Protein AF-A0AAW4ZJT6-F1 (afdb_monomer)

Secondary structure (DSSP, 8-state):
---HHHHHHHHHHHHHHHHHHHHHHHHHHHHHHHS--SSSHHHHHHHT--EEEEEETTEEEEEE---HHHHHHHHHTTS--SHHHHHHHHH--SSIIIIIHHIIIIIHHHHHH---HHHHHHHHHHHHHHHHHHHHH--

Organism: Bacteroides thetaiotaomicron (NCBI:txid818)

pLDDT: mean 88.39, std 6.35, range [51.75, 96.19]

Radius of gyration: 19.49 Å; Cα contacts (8 Å, |Δi|>4): 110; chains: 1; bounding box: 57×29×49 Å

Sequence (139 aa):
MISEDLVKQRFVHDTISQGINLIYETQERVVRTYLNTRSGNLLSYIQRRPFTSQVMEGKQVYYMRILSYLRYLDIHYRKGEDRISRHIRSNLALYNRTVWGVLYRETFPEIRYGYNEEIRASIRKELEQALIYEQSQNW

Structure (mmCIF, N/CA/C/O backbone):
data_AF-A0AAW4ZJT6-F1
#
_entry.id   AF-A0AAW4ZJT6-F1
#
loop_
_atom_site.group_PDB
_atom_site.id
_atom_site.type_symbol
_atom_site.label_atom_id
_atom_site.label_alt_id
_atom_site.label_comp_id
_atom_site.label_asym_id
_atom_site.label_entity_id
_atom_site.label_seq_id
_atom_site.pdbx_PDB_ins_code
_atom_site.Cartn_x
_atom_site.Cartn_y
_atom_site.Cartn_z
_atom_site.occupancy
_atom_site.B_iso_or_equiv
_atom_site.auth_seq_id
_atom_site.auth_comp_id
_atom_site.auth_asym_id
_atom_site.auth_atom_id
_atom_site.pdbx_PDB_model_num
ATOM 1 N N . MET A 1 1 ? -21.944 0.932 22.739 1.00 74.31 1 MET A N 1
ATOM 2 C CA . MET A 1 1 ? -20.557 0.802 23.239 1.00 74.31 1 MET A CA 1
ATOM 3 C C . MET A 1 1 ? -19.717 0.191 22.132 1.00 74.31 1 MET A C 1
ATOM 5 O O . MET A 1 1 ? -20.171 -0.772 21.529 1.00 74.31 1 MET A O 1
ATOM 9 N N . ILE A 1 2 ? -18.552 0.760 21.825 1.00 83.25 2 ILE A N 1
ATOM 10 C CA . ILE A 1 2 ? -17.661 0.225 20.785 1.00 83.25 2 ILE A CA 1
ATOM 11 C C . ILE A 1 2 ? -16.975 -1.038 21.300 1.00 83.25 2 ILE A C 1
ATOM 13 O O . ILE A 1 2 ? -16.452 -1.047 22.416 1.00 83.25 2 ILE A O 1
ATOM 17 N N . SER A 1 3 ? -17.009 -2.097 20.489 1.00 89.19 3 SER A N 1
ATOM 18 C CA . SER A 1 3 ? -16.341 -3.365 20.787 1.00 89.19 3 SER A CA 1
ATOM 19 C C . SER A 1 3 ? -14.842 -3.278 20.499 1.00 89.19 3 SER A C 1
ATOM 21 O O . SER A 1 3 ? -14.430 -2.676 19.508 1.00 89.19 3 SER A O 1
ATOM 23 N N . GLU A 1 4 ? -14.032 -3.949 21.318 1.00 87.62 4 GLU A N 1
ATOM 24 C CA . GLU A 1 4 ? -12.594 -4.130 21.074 1.00 87.62 4 GLU A CA 1
ATOM 25 C C . GLU A 1 4 ? -12.311 -4.818 19.734 1.00 87.62 4 GLU A C 1
ATOM 27 O O . GLU A 1 4 ? -11.326 -4.507 19.064 1.00 87.62 4 GLU A O 1
ATOM 32 N N . ASP A 1 5 ? -13.198 -5.712 19.297 1.00 88.12 5 ASP A N 1
ATOM 33 C CA . ASP A 1 5 ? -13.052 -6.380 18.004 1.00 88.12 5 ASP A CA 1
ATOM 34 C C . ASP A 1 5 ? -13.216 -5.400 16.841 1.00 88.12 5 ASP A C 1
ATOM 36 O O . ASP A 1 5 ? -12.498 -5.500 15.847 1.00 88.12 5 ASP A O 1
ATOM 40 N N . LEU A 1 6 ? -14.096 -4.403 16.985 1.00 89.38 6 LEU A N 1
ATOM 41 C CA . LEU A 1 6 ? -14.289 -3.365 15.973 1.00 89.38 6 LEU A CA 1
ATOM 42 C C . LEU A 1 6 ? -13.050 -2.466 15.861 1.00 89.38 6 LEU A C 1
ATOM 44 O O . LEU A 1 6 ? -12.632 -2.131 14.755 1.00 89.38 6 LEU A O 1
ATOM 48 N N . VAL A 1 7 ? -12.425 -2.128 16.993 1.00 91.44 7 VAL A N 1
ATOM 49 C CA . VAL A 1 7 ? -11.179 -1.344 17.026 1.00 91.44 7 VAL A CA 1
ATOM 50 C C . VAL A 1 7 ? -10.041 -2.100 16.335 1.00 91.44 7 VAL A C 1
ATOM 52 O O . VAL A 1 7 ? -9.349 -1.536 15.488 1.00 91.44 7 VAL A O 1
ATOM 55 N N . LYS A 1 8 ? -9.887 -3.399 16.620 1.00 90.94 8 LYS A N 1
ATOM 56 C CA . LYS A 1 8 ? -8.887 -4.252 15.953 1.00 90.94 8 LYS A CA 1
ATOM 57 C C . LYS A 1 8 ? -9.137 -4.381 14.455 1.00 90.94 8 LYS A C 1
ATOM 59 O O . LYS A 1 8 ? -8.197 -4.286 13.670 1.00 90.94 8 LYS A O 1
ATOM 64 N N . GLN A 1 9 ? -10.387 -4.598 14.048 1.00 90.56 9 GLN A N 1
ATOM 65 C CA . GLN A 1 9 ? -10.752 -4.673 12.632 1.00 90.56 9 GLN A CA 1
ATOM 66 C C . GLN A 1 9 ? -10.440 -3.363 11.912 1.00 90.56 9 GLN A C 1
ATOM 68 O O . GLN A 1 9 ? -9.905 -3.390 10.805 1.00 90.56 9 GLN A O 1
ATOM 73 N N . ARG A 1 10 ? -10.720 -2.224 12.553 1.00 91.81 10 ARG A N 1
ATOM 74 C CA . ARG A 1 10 ? -10.399 -0.911 12.000 1.00 91.81 10 ARG A CA 1
ATOM 75 C C . ARG A 1 10 ? -8.892 -0.707 11.860 1.00 91.81 10 ARG A C 1
ATOM 77 O O . ARG A 1 10 ? -8.450 -0.332 10.782 1.00 91.81 10 ARG A O 1
ATOM 84 N N . PHE A 1 11 ? -8.107 -1.059 12.877 1.00 94.31 11 PHE A N 1
ATOM 85 C CA . PHE A 1 11 ? -6.645 -1.020 12.797 1.00 94.31 11 PHE A CA 1
ATOM 86 C C . PHE A 1 11 ? -6.110 -1.847 11.621 1.00 94.31 11 PHE A C 1
ATOM 88 O O . PHE A 1 11 ? -5.379 -1.335 10.777 1.00 94.31 11 PHE A O 1
ATOM 95 N N . VAL A 1 12 ? -6.512 -3.120 11.522 1.00 93.00 12 VAL A N 1
ATOM 96 C CA . VAL A 1 12 ? -6.090 -3.998 10.418 1.00 93.00 12 VAL A CA 1
ATOM 97 C C . VAL A 1 12 ? -6.509 -3.410 9.071 1.00 93.00 12 VAL A C 1
ATOM 99 O O . VAL A 1 12 ? -5.745 -3.475 8.105 1.00 93.00 12 VAL A O 1
ATOM 102 N N . HIS A 1 13 ? -7.700 -2.813 9.006 1.00 92.81 13 HIS A N 1
ATOM 103 C CA . HIS A 1 13 ? -8.194 -2.179 7.798 1.00 92.81 13 HIS A CA 1
ATOM 104 C C . HIS A 1 13 ? -7.366 -0.992 7.344 1.00 92.81 13 HIS A C 1
ATOM 106 O O . HIS A 1 13 ? -6.979 -0.933 6.172 1.00 92.81 13 HIS A O 1
ATOM 112 N N . ASP A 1 14 ? -7.067 -0.088 8.263 1.00 93.88 14 ASP A N 1
ATOM 113 C CA . ASP A 1 14 ? -6.317 1.121 7.968 1.00 93.88 14 ASP A CA 1
ATOM 114 C C . ASP A 1 14 ? -4.884 0.758 7.566 1.00 93.88 14 ASP A C 1
ATOM 116 O O . ASP A 1 14 ? -4.415 1.193 6.513 1.00 93.88 14 ASP A O 1
ATOM 120 N N . THR A 1 15 ? -4.235 -0.150 8.299 1.00 95.38 15 THR A N 1
ATOM 121 C CA . THR A 1 15 ? -2.867 -0.600 8.007 1.00 95.38 15 THR A CA 1
ATOM 122 C C . THR A 1 15 ? -2.754 -1.290 6.645 1.00 95.38 15 THR A C 1
ATOM 124 O O . THR A 1 15 ? -1.857 -0.974 5.857 1.00 95.38 15 THR A O 1
ATOM 127 N N . ILE A 1 16 ? -3.670 -2.208 6.306 1.00 94.81 16 ILE A N 1
ATOM 128 C CA . ILE A 1 16 ? -3.648 -2.874 4.992 1.00 94.81 16 ILE A CA 1
ATOM 129 C C . ILE A 1 16 ? -3.947 -1.876 3.872 1.00 94.81 16 ILE A C 1
ATOM 131 O O . ILE A 1 16 ? -3.265 -1.886 2.845 1.00 94.81 16 ILE A O 1
ATOM 135 N N . SER A 1 17 ? -4.934 -1.000 4.060 1.00 94.50 17 SER A N 1
ATOM 136 C CA . SER A 1 17 ? -5.3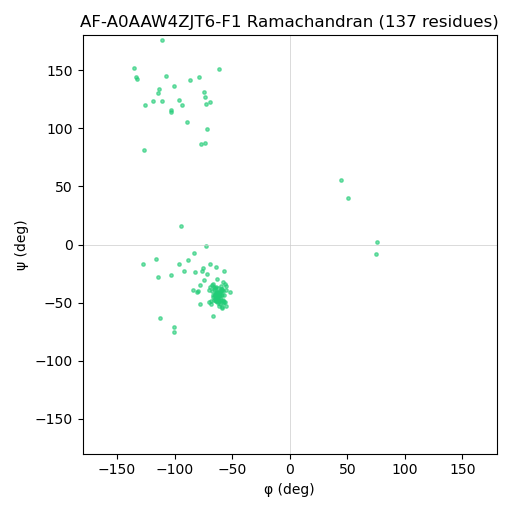09 -0.003 3.055 1.00 94.50 17 SER A CA 1
ATOM 137 C C . SER A 1 17 ? -4.173 0.988 2.798 1.00 94.50 17 SER A C 1
ATOM 139 O O . SER A 1 17 ? -3.889 1.312 1.643 1.00 94.50 17 SER A O 1
ATOM 141 N N . GLN A 1 18 ? -3.466 1.426 3.841 1.00 95.31 18 GLN A N 1
ATOM 142 C CA . GLN A 1 18 ? -2.256 2.243 3.719 1.00 95.31 18 GLN A CA 1
ATOM 143 C C . GLN A 1 18 ? -1.148 1.496 2.967 1.00 95.31 18 GLN A C 1
ATOM 145 O O . GLN A 1 18 ? -0.571 2.045 2.028 1.00 95.31 18 GLN A O 1
ATOM 150 N N . GLY A 1 19 ? -0.906 0.224 3.297 1.00 95.81 19 GLY A N 1
ATOM 151 C CA . GLY A 1 19 ? 0.059 -0.620 2.590 1.00 95.81 19 GLY A CA 1
ATOM 152 C C . GLY A 1 19 ? -0.242 -0.758 1.094 1.00 95.81 19 GLY A C 1
ATOM 153 O O . GLY A 1 19 ? 0.630 -0.540 0.254 1.00 95.81 19 GLY A O 1
ATOM 154 N N . ILE A 1 20 ? -1.494 -1.054 0.732 1.00 94.81 20 ILE A N 1
ATOM 155 C CA . ILE A 1 20 ? -1.928 -1.145 -0.671 1.00 94.81 20 ILE A CA 1
ATOM 156 C C . ILE A 1 20 ? -1.764 0.203 -1.387 1.00 94.81 20 ILE A C 1
ATOM 158 O O . ILE A 1 20 ? -1.293 0.252 -2.526 1.00 94.81 20 ILE A O 1
ATOM 162 N N . ASN A 1 21 ? -2.103 1.308 -0.725 1.00 94.69 21 ASN A N 1
ATOM 163 C CA . ASN A 1 21 ? -1.904 2.645 -1.277 1.00 94.69 21 ASN A CA 1
ATOM 164 C C . ASN A 1 21 ? -0.425 2.951 -1.541 1.00 94.69 21 ASN A C 1
ATOM 166 O O . ASN A 1 21 ? -0.098 3.452 -2.617 1.00 94.69 21 ASN A O 1
ATOM 170 N N . LEU A 1 22 ? 0.463 2.588 -0.614 1.00 95.31 22 LEU A N 1
ATOM 171 C CA . LEU A 1 22 ? 1.908 2.755 -0.765 1.00 95.31 22 LEU A CA 1
ATOM 172 C C . LEU A 1 22 ? 2.470 1.914 -1.923 1.00 95.31 22 LEU A C 1
ATOM 174 O O . LEU A 1 22 ? 3.358 2.374 -2.649 1.00 95.31 22 LEU A O 1
ATOM 178 N N . ILE A 1 23 ? 1.935 0.707 -2.145 1.00 94.88 23 ILE A N 1
ATOM 179 C CA . ILE A 1 23 ? 2.259 -0.116 -3.321 1.00 94.88 23 ILE A CA 1
ATOM 180 C C . ILE A 1 23 ? 1.919 0.651 -4.599 1.00 94.88 23 ILE A C 1
ATOM 182 O O . ILE A 1 23 ? 2.788 0.810 -5.459 1.00 94.88 23 ILE A O 1
ATOM 186 N N . TYR A 1 24 ? 0.683 1.142 -4.727 1.00 94.44 24 TYR A N 1
ATOM 187 C CA . TYR A 1 24 ? 0.254 1.864 -5.926 1.00 94.44 24 TYR A CA 1
ATOM 188 C C . TYR A 1 24 ? 1.037 3.162 -6.139 1.00 94.44 24 TYR A C 1
ATOM 190 O O . TYR A 1 24 ? 1.444 3.449 -7.262 1.00 94.44 24 TYR A O 1
ATOM 198 N N . GLU A 1 25 ? 1.312 3.918 -5.079 1.00 93.94 25 GLU A N 1
ATOM 199 C CA . GLU A 1 25 ? 2.116 5.139 -5.148 1.00 93.94 25 GLU A CA 1
ATOM 200 C C . GLU A 1 25 ? 3.551 4.856 -5.609 1.00 93.94 25 GLU A C 1
ATOM 202 O O . GLU A 1 25 ? 4.089 5.522 -6.498 1.00 93.94 25 GLU A O 1
ATOM 207 N N . THR A 1 26 ? 4.163 3.807 -5.060 1.00 93.81 26 THR A N 1
ATOM 208 C CA . THR A 1 26 ? 5.505 3.382 -5.458 1.00 93.81 26 THR A CA 1
ATOM 209 C C . THR A 1 26 ? 5.523 2.919 -6.913 1.00 93.81 26 THR A C 1
ATOM 211 O O . THR A 1 26 ? 6.434 3.284 -7.660 1.00 93.81 26 THR A O 1
ATOM 214 N N . GLN A 1 27 ? 4.511 2.161 -7.346 1.00 92.38 27 GLN A N 1
ATOM 215 C CA . GLN A 1 27 ? 4.360 1.757 -8.744 1.00 92.38 27 GLN A CA 1
ATOM 216 C C . GLN A 1 27 ? 4.209 2.969 -9.662 1.00 92.38 27 GLN A C 1
ATOM 218 O O . GLN A 1 27 ? 4.894 3.038 -10.681 1.00 92.38 27 GLN A O 1
ATOM 223 N N . GLU A 1 28 ? 3.368 3.937 -9.297 1.00 92.75 28 GLU A N 1
ATOM 224 C CA . GLU A 1 28 ? 3.168 5.163 -10.070 1.00 92.75 28 GLU A CA 1
ATOM 225 C C . GLU A 1 28 ? 4.490 5.905 -10.255 1.00 92.75 28 GLU A C 1
ATOM 227 O O . GLU A 1 28 ? 4.865 6.231 -11.384 1.00 92.75 28 GLU A O 1
ATOM 232 N N . ARG A 1 29 ? 5.230 6.112 -9.162 1.00 92.56 29 ARG A N 1
ATOM 233 C CA . ARG A 1 29 ? 6.533 6.777 -9.191 1.00 92.56 29 ARG A CA 1
ATOM 234 C C . ARG A 1 29 ? 7.510 6.055 -10.117 1.00 92.56 29 ARG A C 1
ATOM 236 O O . ARG A 1 29 ? 8.109 6.689 -10.979 1.00 92.56 29 ARG A O 1
ATOM 243 N N . VAL A 1 30 ? 7.642 4.734 -9.991 1.00 90.88 30 VAL A N 1
ATOM 244 C CA . VAL A 1 30 ? 8.553 3.937 -10.832 1.00 90.88 30 VAL A CA 1
ATOM 245 C C . VAL A 1 30 ? 8.164 4.018 -12.311 1.00 90.88 30 VAL A C 1
ATOM 247 O O . VAL A 1 30 ? 9.040 4.205 -13.157 1.00 90.88 30 VAL A O 1
ATOM 250 N N . VAL A 1 31 ? 6.870 3.922 -12.636 1.00 90.56 31 VAL A N 1
ATOM 251 C CA . VAL A 1 31 ? 6.382 4.055 -14.018 1.00 90.56 31 VAL A CA 1
ATOM 252 C C . VAL A 1 31 ? 6.716 5.436 -14.577 1.00 90.56 31 VAL A C 1
ATOM 254 O O . VAL A 1 31 ? 7.275 5.516 -15.666 1.00 90.56 31 VAL A O 1
ATOM 257 N N . ARG A 1 32 ? 6.431 6.512 -13.833 1.00 91.25 32 ARG A N 1
ATOM 258 C CA . ARG A 1 32 ? 6.709 7.891 -14.267 1.00 91.25 32 ARG A CA 1
ATOM 259 C C . ARG A 1 32 ? 8.194 8.163 -14.482 1.00 91.25 32 ARG A C 1
ATOM 261 O O . ARG A 1 32 ? 8.542 8.906 -15.391 1.00 91.25 32 ARG A O 1
ATOM 268 N N . THR A 1 33 ? 9.058 7.595 -13.643 1.00 90.75 33 THR A N 1
ATOM 269 C CA . THR A 1 33 ? 10.502 7.847 -13.706 1.00 90.75 33 THR A CA 1
ATOM 270 C C . THR A 1 33 ? 11.194 7.044 -14.805 1.00 90.75 33 THR A C 1
ATOM 272 O O . THR A 1 33 ? 12.100 7.565 -15.449 1.00 90.75 33 THR A O 1
ATOM 275 N N . TYR A 1 34 ? 10.810 5.780 -15.013 1.00 87.88 34 TYR A N 1
ATOM 276 C CA . TYR A 1 34 ? 11.612 4.847 -15.816 1.00 87.88 34 TYR A CA 1
ATOM 277 C C . TYR A 1 34 ? 10.942 4.351 -17.097 1.00 87.88 34 TYR A C 1
ATOM 279 O O . TYR A 1 34 ? 11.625 3.753 -17.929 1.00 87.88 34 TYR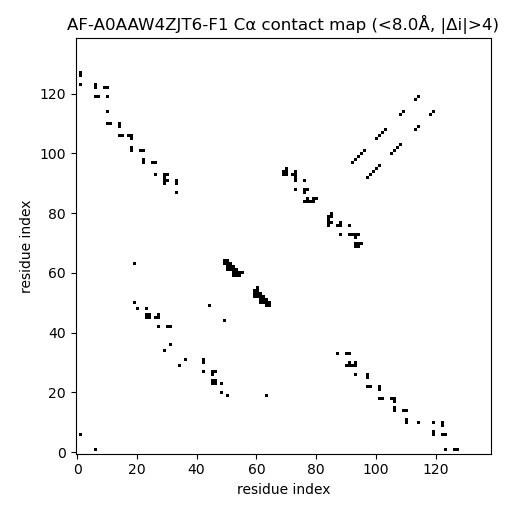 A O 1
ATOM 287 N N . LEU A 1 35 ? 9.635 4.565 -17.280 1.00 86.31 35 LEU A N 1
ATOM 288 C CA . LEU A 1 35 ? 8.921 4.121 -18.475 1.00 86.31 35 LEU A CA 1
ATOM 289 C C . LEU A 1 35 ? 8.433 5.306 -19.305 1.00 86.31 35 LEU A C 1
ATOM 291 O O . LEU A 1 35 ? 7.792 6.230 -18.809 1.00 86.31 35 LEU A O 1
ATOM 295 N N . ASN A 1 36 ? 8.655 5.223 -20.615 1.00 84.25 36 ASN A N 1
ATOM 296 C CA . ASN A 1 36 ? 8.082 6.179 -21.552 1.00 84.25 36 ASN A CA 1
ATOM 297 C C . ASN A 1 36 ? 6.583 5.914 -21.713 1.00 84.25 36 ASN A C 1
ATOM 299 O O . ASN A 1 36 ? 6.159 4.799 -22.036 1.00 84.25 36 ASN A O 1
ATOM 303 N N . THR A 1 37 ? 5.772 6.951 -21.520 1.00 84.38 37 THR A N 1
ATOM 304 C CA . THR A 1 37 ? 4.320 6.850 -21.677 1.00 84.38 37 THR A CA 1
ATOM 305 C C . THR A 1 37 ? 3.969 6.743 -23.160 1.00 84.38 37 THR A C 1
ATOM 307 O O . THR A 1 37 ? 4.295 7.633 -23.937 1.00 84.38 37 THR A O 1
ATOM 310 N N . ARG A 1 38 ? 3.305 5.647 -23.555 1.00 82.88 38 ARG A N 1
ATOM 311 C CA . ARG A 1 38 ? 2.746 5.475 -24.910 1.00 82.88 38 ARG A CA 1
ATOM 312 C C . ARG A 1 38 ? 1.243 5.740 -24.941 1.00 82.88 38 ARG A C 1
ATOM 314 O O . ARG A 1 38 ? 0.816 6.755 -25.464 1.00 82.88 38 ARG A O 1
ATOM 321 N N . SER A 1 39 ? 0.447 4.845 -24.352 1.00 87.06 39 SER A N 1
ATOM 322 C CA . SER A 1 39 ? -1.019 4.975 -24.291 1.00 87.06 39 SER A CA 1
ATOM 323 C C . SER A 1 39 ? -1.537 5.587 -22.989 1.00 87.06 39 SER A C 1
ATOM 325 O O . SER A 1 39 ? -2.698 5.959 -22.913 1.00 87.06 39 SER A O 1
ATOM 327 N N . GLY A 1 40 ? -0.721 5.627 -21.931 1.00 87.56 40 GLY A N 1
ATOM 328 C CA . GLY A 1 40 ? -1.150 6.078 -20.601 1.00 87.56 40 GLY A CA 1
ATOM 329 C C . GLY A 1 40 ? -2.020 5.081 -19.824 1.00 87.56 40 GLY A C 1
ATOM 330 O O . GLY A 1 40 ? -2.218 5.271 -18.627 1.00 87.56 40 GLY A O 1
ATOM 331 N N . ASN A 1 41 ? -2.465 3.977 -20.437 1.00 89.38 41 ASN A N 1
ATOM 332 C CA . ASN A 1 41 ? -3.375 3.015 -19.801 1.00 89.38 41 ASN A CA 1
ATOM 333 C C . ASN A 1 41 ? -2.816 2.439 -18.491 1.00 89.38 41 ASN A C 1
ATOM 335 O O . ASN A 1 41 ? -3.533 2.378 -17.496 1.00 89.38 41 ASN A O 1
ATOM 339 N N . LEU A 1 42 ? -1.527 2.071 -18.470 1.00 88.88 42 LEU A N 1
ATOM 340 C CA . LEU A 1 42 ? -0.845 1.579 -17.266 1.00 88.88 42 LEU A CA 1
ATOM 341 C C . LEU A 1 42 ? -0.910 2.600 -16.126 1.00 88.88 42 LEU A C 1
ATOM 343 O O . LEU A 1 42 ? -1.298 2.263 -15.011 1.00 88.88 42 LEU A O 1
ATOM 347 N N . LEU A 1 43 ? -0.541 3.845 -16.426 1.00 90.31 43 LEU A N 1
ATOM 348 C CA . LEU A 1 43 ? -0.505 4.915 -15.441 1.00 90.31 43 LEU A CA 1
ATOM 349 C C . LEU A 1 43 ? -1.917 5.219 -14.933 1.00 90.31 43 LEU A C 1
ATOM 351 O O . LEU A 1 43 ? -2.136 5.219 -13.729 1.00 90.31 43 LEU A O 1
ATOM 355 N N . SER A 1 44 ? -2.892 5.348 -15.838 1.00 90.88 44 SER A N 1
ATOM 356 C CA . SER A 1 44 ? -4.293 5.584 -15.472 1.00 90.88 44 SER A CA 1
ATOM 357 C C . SER A 1 44 ? -4.871 4.472 -14.590 1.00 90.88 44 SER A C 1
ATOM 359 O O . SER A 1 44 ? -5.659 4.739 -13.688 1.00 90.88 44 SER A O 1
ATOM 361 N N . TYR A 1 45 ? -4.462 3.220 -14.818 1.00 90.56 45 TYR A N 1
ATOM 362 C CA . TYR A 1 45 ? -4.872 2.086 -14.001 1.00 90.56 45 TYR A CA 1
ATOM 363 C C . TYR A 1 45 ? -4.274 2.158 -12.593 1.00 90.56 45 TYR A C 1
ATOM 365 O O . TYR A 1 45 ? -5.007 2.006 -11.619 1.00 90.56 45 TYR A O 1
ATOM 373 N N . ILE A 1 46 ? -2.965 2.409 -12.481 1.00 90.50 46 ILE A N 1
ATOM 374 C CA . ILE A 1 46 ? -2.283 2.521 -11.182 1.00 90.50 46 ILE A CA 1
ATOM 375 C C . ILE A 1 46 ? -2.868 3.682 -10.373 1.00 90.50 46 ILE A C 1
ATOM 377 O O . ILE A 1 46 ? -3.154 3.522 -9.191 1.00 90.50 46 ILE A O 1
ATOM 381 N N . GLN A 1 47 ? -3.110 4.825 -11.016 1.00 90.94 47 GLN A N 1
ATOM 382 C CA . GLN A 1 47 ? -3.648 6.021 -10.366 1.00 90.94 47 GLN A CA 1
ATOM 383 C C . GLN A 1 47 ? -5.049 5.830 -9.786 1.00 90.94 47 GLN A C 1
ATOM 385 O O . GLN A 1 47 ? -5.387 6.458 -8.789 1.00 90.94 47 GLN A O 1
ATOM 390 N N . ARG A 1 48 ? -5.863 4.947 -10.377 1.00 90.19 48 ARG A N 1
ATOM 391 C CA . ARG A 1 48 ? -7.187 4.595 -9.836 1.00 90.19 48 ARG A CA 1
ATOM 392 C C . ARG A 1 48 ? -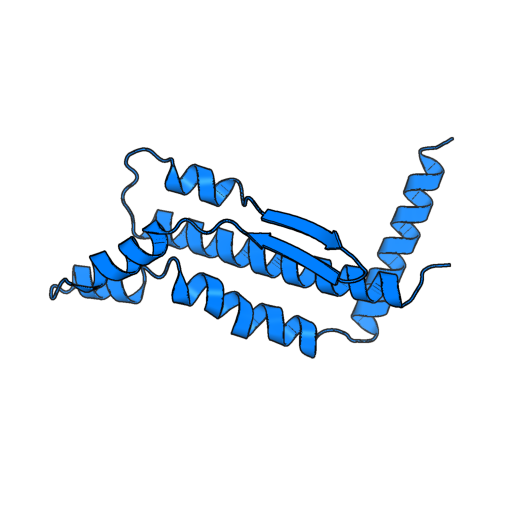7.109 3.790 -8.541 1.00 90.19 48 ARG A C 1
ATOM 394 O O . ARG A 1 48 ? -8.128 3.667 -7.874 1.00 90.19 48 ARG A O 1
ATOM 401 N N . ARG A 1 49 ? -5.943 3.212 -8.223 1.00 90.69 49 ARG A N 1
ATOM 402 C CA . ARG A 1 49 ? -5.696 2.361 -7.048 1.00 90.69 49 ARG A CA 1
ATOM 403 C C . ARG A 1 49 ? -6.817 1.335 -6.815 1.00 90.69 49 ARG A C 1
ATOM 405 O O . ARG A 1 49 ? -7.418 1.318 -5.745 1.00 90.69 49 ARG A O 1
ATOM 412 N N . PRO A 1 50 ? -7.150 0.487 -7.809 1.00 87.56 50 PRO A N 1
ATOM 413 C CA . PRO A 1 50 ? -8.303 -0.397 -7.710 1.00 87.56 50 PRO A CA 1
ATOM 414 C C . PRO A 1 50 ? -8.031 -1.530 -6.713 1.00 87.56 50 PRO A C 1
ATOM 416 O O . PRO A 1 50 ? -7.379 -2.530 -7.033 1.00 87.56 50 PRO A O 1
ATOM 419 N N . PHE A 1 51 ? -8.539 -1.383 -5.497 1.00 92.75 51 PHE A N 1
ATOM 420 C CA . PHE A 1 51 ? -8.636 -2.463 -4.527 1.00 92.75 51 PHE A CA 1
ATOM 421 C C . PHE A 1 51 ? -10.011 -2.444 -3.870 1.00 92.75 51 PHE A C 1
ATOM 423 O O . PHE A 1 51 ? -10.660 -1.405 -3.778 1.00 92.75 51 PHE A O 1
ATOM 430 N N . THR A 1 52 ? -10.462 -3.612 -3.435 1.00 91.25 52 THR A N 1
ATOM 431 C CA . THR A 1 52 ? -11.728 -3.763 -2.716 1.00 91.25 52 THR A CA 1
ATOM 432 C C . THR A 1 52 ? -11.501 -4.617 -1.485 1.00 91.25 52 THR A C 1
ATOM 434 O O . THR A 1 52 ? -10.752 -5.594 -1.543 1.00 91.25 52 THR A O 1
ATOM 437 N N . SER A 1 53 ? -12.171 -4.286 -0.389 1.00 91.00 53 SER A N 1
ATOM 438 C CA . SER A 1 53 ? -12.220 -5.112 0.813 1.00 91.00 53 SER A CA 1
ATOM 439 C C . SER A 1 53 ? -13.597 -5.762 0.944 1.00 91.00 53 SER A C 1
ATOM 441 O O . SER A 1 53 ? -14.616 -5.183 0.572 1.00 91.00 53 SER A O 1
ATOM 443 N N . GLN A 1 54 ? -13.627 -6.989 1.451 1.00 88.56 54 GLN A N 1
ATOM 444 C CA . GLN A 1 54 ? -14.850 -7.707 1.794 1.00 88.56 54 GLN A CA 1
ATOM 445 C C . GLN A 1 54 ? -14.696 -8.325 3.179 1.00 88.56 54 GLN A C 1
ATOM 447 O O . GLN A 1 54 ? -13.615 -8.786 3.548 1.00 88.56 54 GLN A O 1
ATOM 452 N N . VAL A 1 55 ? -15.785 -8.348 3.940 1.00 83.50 55 VAL A N 1
ATOM 453 C CA . VAL A 1 55 ? -15.864 -9.074 5.209 1.00 83.50 55 VAL A CA 1
ATOM 454 C C . VAL A 1 55 ? -16.655 -10.351 4.945 1.00 83.50 55 VAL A C 1
ATOM 456 O O . VAL A 1 55 ? -17.830 -10.287 4.598 1.00 83.50 55 VAL A O 1
ATOM 459 N N . MET A 1 56 ? -16.005 -11.508 5.061 1.00 76.75 56 MET A N 1
ATOM 460 C CA . MET A 1 56 ? -16.611 -12.825 4.851 1.00 76.75 56 MET A CA 1
ATOM 461 C C . MET A 1 56 ? -16.361 -13.695 6.079 1.00 76.75 56 MET A C 1
ATOM 463 O O . MET A 1 56 ? -15.209 -13.936 6.423 1.00 76.75 56 MET A O 1
ATOM 467 N N . GLU A 1 57 ? -17.423 -14.169 6.736 1.00 77.44 57 GLU A N 1
ATOM 468 C CA . GLU A 1 57 ? -17.331 -15.122 7.862 1.00 77.44 57 GLU A CA 1
ATOM 469 C C . GLU A 1 57 ? -16.342 -14.688 8.968 1.00 77.44 57 GLU A C 1
ATOM 471 O O . GLU A 1 57 ? -15.552 -15.480 9.479 1.00 77.44 57 GLU A O 1
ATOM 476 N N . GLY A 1 58 ? -16.322 -13.393 9.303 1.00 73.25 58 GLY A N 1
ATOM 477 C CA . GLY A 1 58 ? -15.394 -12.834 10.298 1.00 73.25 58 GLY A CA 1
ATOM 478 C C . GLY A 1 58 ? -13.948 -12.657 9.812 1.00 73.25 58 GLY A C 1
ATOM 479 O O . GLY A 1 58 ? -13.101 -12.194 10.573 1.00 73.25 58 GLY A O 1
ATOM 480 N N . LYS A 1 59 ? -13.649 -12.974 8.548 1.00 80.38 59 LYS A N 1
ATOM 481 C CA . LYS A 1 59 ? -12.364 -12.709 7.892 1.00 80.38 59 LYS A CA 1
ATOM 482 C C . LYS A 1 59 ? -12.471 -11.470 7.016 1.00 80.38 59 LYS A C 1
ATOM 484 O O . LYS A 1 59 ? -13.422 -11.312 6.253 1.00 80.38 59 LYS A O 1
ATOM 489 N N . GLN A 1 60 ? -11.462 -10.610 7.086 1.00 85.69 60 GLN A N 1
ATOM 490 C CA . GLN A 1 60 ? -11.337 -9.481 6.174 1.00 85.69 60 GLN A CA 1
ATOM 491 C C . GLN A 1 60 ? -10.449 -9.875 4.995 1.00 85.69 60 GLN A C 1
ATOM 493 O O . GLN A 1 60 ? -9.294 -10.261 5.175 1.00 85.69 60 GLN A O 1
ATOM 498 N N . VAL A 1 61 ? -11.000 -9.806 3.786 1.00 90.06 61 VAL A N 1
ATOM 499 C CA . VAL A 1 61 ? -10.330 -10.201 2.546 1.00 90.06 61 VAL A CA 1
ATOM 500 C C . VAL A 1 61 ? -10.120 -8.969 1.680 1.00 90.06 61 VAL A C 1
ATOM 502 O O . VAL A 1 61 ? -11.052 -8.204 1.436 1.00 90.06 61 VAL A O 1
ATOM 505 N N . TYR A 1 62 ? -8.892 -8.790 1.199 1.00 91.12 62 TYR A N 1
ATOM 506 C CA . TYR A 1 62 ? -8.515 -7.691 0.316 1.00 91.12 62 TYR A CA 1
ATOM 507 C C . TYR A 1 62 ? -8.214 -8.225 -1.073 1.00 91.12 62 TYR A C 1
ATOM 509 O O . TYR A 1 62 ? -7.337 -9.070 -1.254 1.00 91.12 62 TYR A O 1
ATOM 517 N N . TYR A 1 63 ? -8.919 -7.691 -2.062 1.00 91.38 63 TYR A N 1
ATOM 518 C CA . TYR A 1 63 ? -8.696 -7.994 -3.463 1.00 91.38 63 TYR A CA 1
ATOM 519 C C . TYR A 1 63 ? -7.940 -6.839 -4.100 1.00 91.38 63 TYR A C 1
ATOM 521 O O . TYR A 1 63 ? -8.442 -5.720 -4.204 1.00 91.38 63 TYR A O 1
ATOM 529 N N . MET A 1 64 ? -6.724 -7.130 -4.548 1.00 89.25 64 MET A N 1
ATOM 530 C CA . MET A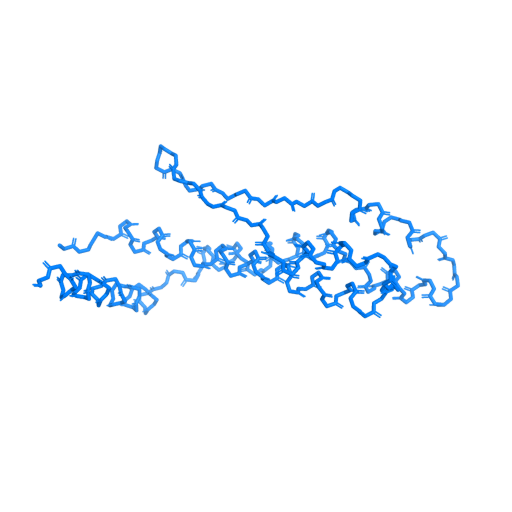 1 64 ? -5.897 -6.205 -5.306 1.00 89.25 64 MET A CA 1
ATOM 531 C C . MET A 1 64 ? -5.626 -6.812 -6.675 1.00 89.25 64 MET A C 1
ATOM 533 O O . MET A 1 64 ? -5.084 -7.915 -6.789 1.00 89.25 64 MET A O 1
ATOM 537 N N . ARG A 1 65 ? -5.976 -6.084 -7.734 1.00 86.75 65 ARG A N 1
ATOM 538 C CA . ARG A 1 65 ? -5.685 -6.530 -9.093 1.00 86.75 65 ARG A CA 1
ATOM 539 C C . ARG A 1 65 ? -4.312 -6.016 -9.509 1.00 86.75 65 ARG A C 1
ATOM 541 O O . ARG A 1 65 ? -4.138 -4.849 -9.852 1.00 86.75 65 ARG A O 1
ATOM 548 N N . ILE A 1 66 ? -3.342 -6.923 -9.538 1.00 81.88 66 ILE A N 1
ATOM 549 C CA . ILE A 1 66 ? -2.011 -6.644 -10.071 1.00 81.88 66 ILE A CA 1
ATOM 550 C C . ILE A 1 66 ? -1.949 -7.123 -11.522 1.00 81.88 66 ILE A C 1
ATOM 552 O O . ILE A 1 66 ? -2.224 -8.284 -11.819 1.00 81.88 66 ILE A O 1
ATOM 556 N N . LEU A 1 67 ? -1.590 -6.227 -12.442 1.00 82.75 67 LEU A N 1
ATOM 557 C CA . LEU A 1 67 ? -1.495 -6.558 -13.863 1.00 82.75 67 LEU A CA 1
ATOM 558 C C . LEU A 1 67 ? -0.315 -7.509 -14.100 1.00 82.75 67 LEU A C 1
ATOM 560 O O . LEU A 1 67 ? 0.831 -7.169 -13.808 1.00 82.75 67 LEU A O 1
ATOM 564 N N . SER A 1 68 ? -0.583 -8.686 -14.672 1.00 80.00 68 SER A N 1
ATOM 565 C CA . SER A 1 68 ? 0.423 -9.737 -14.886 1.00 80.00 68 SER A CA 1
ATOM 566 C C . SER A 1 68 ? 1.634 -9.230 -15.673 1.00 80.00 68 SER A C 1
ATOM 568 O O . SER A 1 68 ? 2.769 -9.598 -15.369 1.00 80.00 68 SER A O 1
ATOM 570 N N . TYR A 1 69 ? 1.417 -8.323 -16.635 1.00 83.69 69 TYR A N 1
ATOM 571 C CA . TYR A 1 69 ? 2.489 -7.737 -17.440 1.00 83.69 69 TYR A CA 1
ATOM 572 C C . TYR A 1 69 ? 3.496 -6.902 -16.639 1.00 83.69 69 TYR A C 1
ATOM 574 O O . TYR A 1 69 ? 4.612 -6.738 -17.116 1.00 83.69 69 TYR A O 1
ATOM 582 N N . LEU A 1 70 ? 3.183 -6.429 -15.424 1.00 85.19 70 LEU A N 1
ATOM 583 C CA . LEU A 1 70 ? 4.166 -5.735 -14.576 1.00 85.19 70 LEU A CA 1
ATOM 584 C C . LEU A 1 70 ? 5.360 -6.638 -14.261 1.00 85.19 70 LEU A C 1
ATOM 586 O O . LEU A 1 70 ? 6.508 -6.207 -14.336 1.00 85.19 70 LEU A O 1
ATOM 590 N N . ARG A 1 71 ? 5.099 -7.923 -13.996 1.00 85.38 71 ARG A N 1
ATOM 591 C CA . ARG A 1 71 ? 6.160 -8.919 -13.814 1.00 85.38 71 ARG A CA 1
ATOM 592 C C . ARG A 1 71 ? 6.938 -9.148 -15.107 1.00 85.38 71 ARG A C 1
ATOM 594 O O . ARG A 1 71 ? 8.153 -9.313 -15.067 1.00 85.38 71 ARG A O 1
ATOM 601 N N . TYR A 1 72 ? 6.257 -9.153 -16.250 1.00 86.62 72 TYR A N 1
ATOM 602 C CA . TYR A 1 72 ? 6.930 -9.271 -17.541 1.00 86.62 72 TYR A CA 1
ATOM 603 C C . TYR A 1 72 ? 7.816 -8.059 -17.834 1.00 86.62 72 TYR A C 1
ATOM 605 O O . TYR A 1 72 ? 8.910 -8.258 -18.345 1.00 86.62 72 TYR A O 1
ATOM 613 N N . LEU A 1 73 ? 7.411 -6.840 -17.465 1.00 84.19 73 LEU A N 1
ATOM 614 C CA . LEU A 1 73 ? 8.253 -5.644 -17.571 1.00 84.19 73 LEU A CA 1
ATOM 615 C C . LEU A 1 73 ? 9.501 -5.773 -16.692 1.00 84.19 73 LEU A C 1
ATOM 617 O O . LEU A 1 73 ? 10.611 -5.614 -17.198 1.00 84.19 73 LEU A O 1
ATOM 621 N N . ASP A 1 74 ? 9.339 -6.173 -15.427 1.00 84.44 74 ASP A N 1
ATOM 622 C CA . ASP A 1 74 ? 10.471 -6.439 -14.527 1.00 84.44 74 ASP A CA 1
ATOM 623 C C . ASP A 1 74 ? 11.444 -7.484 -15.115 1.00 84.44 74 ASP A C 1
ATOM 625 O O . ASP A 1 74 ? 12.650 -7.400 -14.895 1.00 84.44 74 ASP A O 1
ATOM 629 N N . ILE A 1 75 ? 10.952 -8.481 -15.863 1.00 84.75 75 ILE A N 1
ATOM 630 C CA . ILE A 1 75 ? 11.783 -9.508 -16.520 1.00 84.75 75 ILE A CA 1
ATOM 631 C C . ILE A 1 75 ? 12.398 -8.997 -17.830 1.00 84.75 75 ILE A C 1
ATOM 633 O O . ILE A 1 75 ? 13.557 -9.289 -18.120 1.00 84.75 75 ILE A O 1
ATOM 637 N N . HIS A 1 76 ? 11.644 -8.251 -18.632 1.00 83.69 76 HIS A N 1
ATOM 638 C CA . HIS A 1 76 ? 12.069 -7.761 -19.940 1.00 83.69 76 HIS A CA 1
ATOM 639 C C . HIS A 1 76 ? 13.292 -6.852 -19.810 1.00 83.69 76 HIS A C 1
ATOM 641 O O . HIS A 1 76 ? 14.318 -7.092 -20.447 1.00 83.69 76 HIS A O 1
ATOM 647 N N . TYR A 1 77 ? 13.231 -5.886 -18.891 1.00 80.00 77 TYR A N 1
ATOM 648 C CA . TYR A 1 77 ? 14.327 -4.952 -18.641 1.00 80.00 77 TYR A CA 1
ATOM 649 C C . TYR A 1 77 ? 15.523 -5.581 -17.904 1.00 80.00 77 TYR A C 1
ATOM 651 O O . TYR A 1 77 ? 16.539 -4.916 -17.710 1.00 80.00 77 TYR A O 1
ATOM 659 N N . ARG A 1 78 ? 15.473 -6.872 -17.530 1.00 76.81 78 ARG A N 1
ATOM 660 C CA . ARG A 1 78 ? 16.634 -7.559 -16.936 1.00 76.81 78 ARG A CA 1
ATOM 661 C C . ARG A 1 78 ? 17.711 -7.952 -17.943 1.00 76.81 78 ARG A C 1
ATOM 663 O O . ARG A 1 78 ? 18.850 -8.135 -17.517 1.00 76.81 78 ARG A O 1
ATOM 670 N N . LYS A 1 79 ? 17.370 -8.091 -19.228 1.00 73.81 79 LYS A N 1
ATOM 671 C CA . LYS A 1 79 ? 18.204 -8.775 -20.233 1.00 73.81 79 LYS A CA 1
ATOM 672 C C . LYS A 1 79 ? 19.316 -7.926 -20.871 1.00 73.81 79 LYS A C 1
ATOM 674 O O . LYS A 1 79 ? 20.119 -8.481 -21.604 1.00 73.81 79 LYS A O 1
ATOM 679 N N . GLY A 1 80 ? 19.383 -6.618 -20.612 1.00 72.25 80 GLY A N 1
ATOM 680 C CA . GLY A 1 80 ? 20.419 -5.751 -21.191 1.00 72.25 80 GLY A CA 1
ATOM 681 C C . GLY A 1 80 ? 21.718 -5.708 -20.374 1.00 72.25 80 GLY A C 1
ATOM 682 O O . GLY A 1 80 ? 21.680 -5.656 -19.139 1.00 72.25 80 GLY A O 1
ATOM 683 N N . GLU A 1 81 ? 22.862 -5.681 -21.062 1.00 77.88 81 GLU A N 1
ATOM 684 C CA . GLU A 1 81 ? 24.199 -5.564 -20.447 1.00 77.88 81 GLU A CA 1
ATOM 685 C C . GLU A 1 81 ? 24.689 -4.108 -20.308 1.00 77.88 81 GLU A C 1
ATOM 687 O O . GLU A 1 81 ? 25.483 -3.793 -19.411 1.00 77.88 81 GLU A O 1
ATOM 692 N N . ASP A 1 82 ? 24.146 -3.192 -21.116 1.00 85.31 82 ASP A N 1
ATOM 693 C CA . ASP A 1 82 ? 24.539 -1.779 -21.137 1.00 85.31 82 ASP A CA 1
ATOM 694 C C . ASP A 1 82 ? 24.306 -1.062 -19.804 1.00 85.31 82 ASP A C 1
ATOM 696 O O . ASP A 1 82 ? 23.365 -1.354 -19.062 1.00 85.31 82 ASP A O 1
ATOM 700 N N . ARG A 1 83 ? 25.118 -0.034 -19.516 1.00 84.25 83 ARG A N 1
ATOM 701 C CA . ARG A 1 83 ? 25.032 0.765 -18.275 1.00 84.25 83 ARG A CA 1
ATOM 702 C C . ARG A 1 83 ? 23.619 1.299 -18.008 1.00 84.25 83 ARG A C 1
ATOM 704 O O . ARG A 1 83 ? 23.169 1.256 -16.864 1.00 84.25 83 ARG A O 1
ATOM 711 N N . ILE A 1 84 ? 22.929 1.768 -19.049 1.00 82.25 84 ILE A N 1
ATOM 712 C CA . ILE A 1 84 ? 21.552 2.280 -18.963 1.00 82.25 84 ILE A CA 1
ATOM 713 C C . ILE A 1 84 ? 20.600 1.152 -18.556 1.00 82.25 84 ILE A C 1
ATOM 715 O O . ILE A 1 84 ? 19.859 1.288 -17.586 1.00 82.25 84 ILE A O 1
ATOM 719 N N . SER A 1 85 ? 20.687 0.001 -19.223 1.00 81.25 85 SER A N 1
ATOM 720 C CA . SER A 1 85 ? 19.896 -1.192 -18.910 1.00 81.25 85 SER A CA 1
ATOM 721 C C . SER A 1 85 ? 20.141 -1.693 -17.486 1.00 81.25 85 SER A C 1
ATOM 723 O O . SER A 1 85 ? 19.195 -2.061 -16.793 1.00 81.25 85 SER A O 1
ATOM 725 N N . ARG A 1 86 ? 21.385 -1.634 -16.989 1.00 84.12 86 ARG A N 1
ATOM 726 C CA . ARG A 1 86 ? 21.704 -1.968 -15.589 1.00 84.12 86 ARG A CA 1
ATOM 727 C C . ARG A 1 86 ? 21.061 -1.003 -14.598 1.00 84.12 86 ARG A C 1
ATOM 729 O O . ARG A 1 86 ? 20.523 -1.461 -13.592 1.00 84.12 86 ARG A O 1
ATOM 736 N N . HIS A 1 87 ? 21.103 0.299 -14.887 1.00 85.38 87 HIS A N 1
ATOM 737 C CA . HIS A 1 87 ? 20.468 1.322 -14.057 1.00 85.38 87 HIS A CA 1
ATOM 738 C C . HIS A 1 87 ? 18.941 1.174 -14.040 1.00 85.38 87 HIS A C 1
ATOM 740 O O . HIS A 1 87 ? 18.324 1.253 -12.980 1.00 85.38 87 HIS A O 1
ATOM 746 N N . ILE A 1 88 ? 18.320 0.910 -15.191 1.00 83.12 88 ILE A N 1
ATOM 747 C CA . ILE A 1 88 ? 16.881 0.640 -15.259 1.00 83.12 88 ILE A CA 1
ATOM 748 C C . ILE A 1 88 ? 16.569 -0.642 -14.486 1.00 83.12 88 ILE A C 1
ATOM 750 O O . ILE A 1 88 ? 15.707 -0.617 -13.623 1.00 83.12 88 ILE A O 1
ATOM 754 N N . ARG A 1 89 ? 17.313 -1.735 -14.679 1.00 81.12 89 ARG A N 1
ATOM 755 C CA . ARG A 1 89 ? 17.107 -3.002 -13.954 1.00 81.12 89 ARG A CA 1
ATOM 756 C C . ARG A 1 89 ? 17.147 -2.857 -12.430 1.00 81.12 89 ARG A C 1
ATOM 758 O O . ARG A 1 89 ? 16.386 -3.533 -11.744 1.00 81.12 89 ARG A O 1
ATOM 765 N N . SER A 1 90 ? 18.041 -2.031 -11.883 1.00 82.38 90 SER A N 1
ATOM 766 C CA . SER A 1 90 ? 18.132 -1.847 -10.427 1.00 82.38 90 SER A CA 1
ATOM 767 C C . SER A 1 90 ? 16.961 -1.056 -9.839 1.00 82.38 90 SER A C 1
ATOM 769 O O . SER A 1 90 ? 16.658 -1.215 -8.654 1.00 82.38 90 SER A O 1
ATOM 771 N N . ASN A 1 91 ? 16.311 -0.215 -10.648 1.00 85.12 91 ASN A N 1
ATOM 772 C CA . ASN A 1 91 ? 15.328 0.759 -10.175 1.00 85.12 91 ASN A CA 1
ATOM 773 C C . ASN A 1 91 ? 13.893 0.501 -10.663 1.00 85.12 91 ASN A C 1
ATOM 775 O O . ASN A 1 91 ? 12.937 0.831 -9.963 1.00 85.12 91 ASN A O 1
ATOM 779 N N . LEU A 1 92 ? 13.732 -0.131 -11.824 1.00 84.19 92 LEU A N 1
ATOM 780 C CA . LEU A 1 92 ? 12.463 -0.589 -12.372 1.00 84.19 92 LEU A CA 1
ATOM 781 C C . LEU A 1 92 ? 12.054 -1.867 -11.640 1.00 84.19 92 LEU A C 1
ATOM 783 O O . LEU A 1 92 ? 12.391 -2.979 -12.042 1.00 84.19 92 LEU A O 1
ATOM 787 N N . ALA A 1 93 ? 11.383 -1.684 -10.509 1.00 85.00 93 ALA A N 1
ATOM 788 C CA . ALA A 1 93 ? 10.888 -2.779 -9.695 1.00 85.00 93 ALA A CA 1
ATOM 789 C C . ALA A 1 93 ? 9.391 -2.593 -9.438 1.00 85.00 93 ALA A C 1
ATOM 791 O O . ALA A 1 93 ? 8.984 -2.083 -8.400 1.00 85.00 93 ALA A O 1
ATOM 792 N N . LEU A 1 94 ? 8.562 -2.980 -10.403 1.00 87.81 94 LEU A N 1
ATOM 793 C CA . LEU A 1 94 ? 7.122 -2.710 -10.404 1.00 87.81 94 LEU A CA 1
ATOM 794 C C . LEU A 1 94 ? 6.329 -3.743 -9.605 1.00 87.81 94 LEU A C 1
ATOM 796 O O . LEU A 1 94 ? 5.366 -3.400 -8.919 1.00 87.81 94 LEU A O 1
ATOM 800 N N . TYR A 1 95 ? 6.718 -5.013 -9.703 1.00 89.56 95 TYR A N 1
ATOM 801 C CA . TYR A 1 95 ? 5.986 -6.110 -9.086 1.00 89.56 95 TYR A CA 1
ATOM 802 C C . TYR A 1 95 ? 6.651 -6.544 -7.786 1.00 89.56 95 TYR A C 1
ATOM 804 O O . TYR A 1 95 ? 6.173 -6.224 -6.704 1.00 89.56 95 TYR A O 1
ATOM 812 N N . ASN A 1 96 ? 7.772 -7.263 -7.874 1.00 86.00 96 ASN A N 1
ATOM 813 C CA . ASN A 1 96 ? 8.224 -8.073 -6.745 1.00 86.00 96 ASN A CA 1
ATOM 814 C C . ASN A 1 96 ? 8.673 -7.216 -5.558 1.00 86.00 96 ASN A C 1
ATOM 816 O O . ASN A 1 96 ? 8.218 -7.412 -4.438 1.00 86.00 96 ASN A O 1
ATOM 820 N N . ARG A 1 97 ? 9.556 -6.243 -5.810 1.00 87.19 97 ARG A N 1
ATOM 821 C CA . ARG A 1 97 ? 10.092 -5.374 -4.755 1.00 87.19 97 ARG A CA 1
ATOM 822 C C . ARG A 1 97 ? 9.033 -4.427 -4.206 1.00 87.19 97 ARG A C 1
ATOM 824 O O . ARG A 1 97 ? 9.054 -4.158 -3.017 1.00 87.19 97 ARG A O 1
ATOM 831 N N . THR A 1 98 ? 8.138 -3.929 -5.053 1.00 91.75 98 THR A N 1
ATOM 832 C CA . THR A 1 98 ? 7.136 -2.951 -4.625 1.00 91.75 98 THR A CA 1
ATOM 833 C C . THR A 1 98 ? 5.995 -3.623 -3.875 1.00 91.75 98 THR A C 1
ATOM 835 O O . THR A 1 98 ? 5.723 -3.249 -2.745 1.00 91.75 98 THR A O 1
ATOM 838 N N . VAL A 1 99 ? 5.394 -4.676 -4.433 1.00 91.44 99 VAL A N 1
ATOM 839 C CA . VAL A 1 99 ? 4.285 -5.386 -3.781 1.00 91.44 99 VAL A CA 1
ATOM 840 C C . VAL A 1 99 ? 4.771 -6.097 -2.520 1.00 91.44 99 VAL A C 1
ATOM 842 O O . VAL A 1 99 ? 4.333 -5.783 -1.419 1.00 91.44 99 VAL A O 1
ATOM 845 N N . TRP A 1 100 ? 5.708 -7.038 -2.653 1.00 91.25 100 TRP A N 1
ATOM 846 C CA . TRP A 1 100 ? 6.135 -7.844 -1.507 1.00 91.25 100 TRP A CA 1
ATOM 847 C C . TRP A 1 100 ? 7.022 -7.071 -0.540 1.00 91.25 100 TRP A C 1
ATOM 849 O O . TRP A 1 100 ? 6.989 -7.351 0.652 1.00 91.25 100 TRP A O 1
ATOM 859 N N . GLY A 1 101 ? 7.804 -6.102 -1.025 1.00 93.44 101 GLY A N 1
ATOM 860 C CA . GLY A 1 101 ? 8.619 -5.268 -0.146 1.00 93.44 101 GLY A CA 1
ATOM 861 C C . GLY A 1 101 ? 7.758 -4.453 0.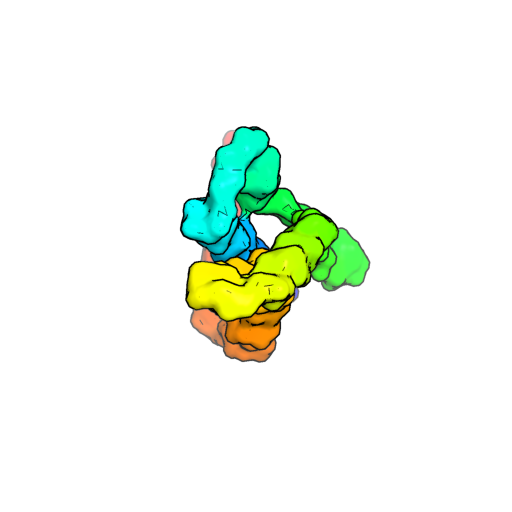806 1.00 93.44 101 GLY A C 1
ATOM 862 O O . GLY A 1 101 ? 8.016 -4.503 2.001 1.00 93.44 101 GLY A O 1
ATOM 863 N N . VAL A 1 102 ? 6.708 -3.793 0.307 1.00 94.69 102 VAL A N 1
ATOM 864 C CA . VAL A 1 102 ? 5.775 -3.052 1.168 1.00 94.69 102 VAL A CA 1
ATOM 865 C C . VAL A 1 102 ? 5.048 -4.001 2.119 1.00 94.69 102 VAL A C 1
ATOM 867 O O . VAL A 1 102 ? 5.057 -3.773 3.325 1.00 94.69 102 VAL A O 1
ATOM 870 N N . LEU A 1 103 ? 4.502 -5.114 1.618 1.00 93.88 103 LEU A N 1
ATOM 871 C CA . LEU A 1 103 ? 3.759 -6.044 2.472 1.00 93.88 103 LEU A CA 1
ATOM 872 C C . LEU A 1 103 ? 4.618 -6.625 3.601 1.00 93.88 103 LEU A C 1
ATOM 874 O O . LEU A 1 103 ? 4.222 -6.569 4.759 1.00 93.88 103 LEU A O 1
ATOM 878 N N . TYR A 1 104 ? 5.798 -7.166 3.292 1.00 94.56 104 TYR A N 1
ATOM 879 C CA . TYR A 1 104 ? 6.607 -7.866 4.292 1.00 94.56 104 TYR A CA 1
ATOM 880 C C . TYR A 1 104 ? 7.447 -6.950 5.181 1.00 94.56 104 TYR A C 1
ATOM 882 O O . TYR A 1 104 ? 7.832 -7.387 6.264 1.00 94.56 104 TYR A O 1
ATOM 890 N N . ARG A 1 105 ? 7.784 -5.734 4.734 1.00 93.56 105 ARG A N 1
ATOM 891 C CA . ARG A 1 105 ? 8.658 -4.826 5.497 1.00 93.56 105 ARG A CA 1
ATOM 892 C C . ARG A 1 105 ? 7.913 -3.707 6.206 1.00 93.56 105 ARG A C 1
ATOM 894 O O . ARG A 1 105 ? 8.414 -3.253 7.222 1.00 93.56 105 ARG A O 1
ATOM 901 N N . GLU A 1 106 ? 6.749 -3.314 5.699 1.00 92.81 106 GLU A N 1
ATOM 902 C CA . GLU A 1 106 ? 5.959 -2.216 6.261 1.00 92.81 106 GLU A CA 1
ATOM 903 C C . GLU A 1 106 ? 4.652 -2.766 6.848 1.00 92.81 106 GLU A C 1
ATOM 905 O O . GLU A 1 106 ? 4.441 -2.758 8.057 1.00 92.81 106 GLU A O 1
ATOM 910 N N . TH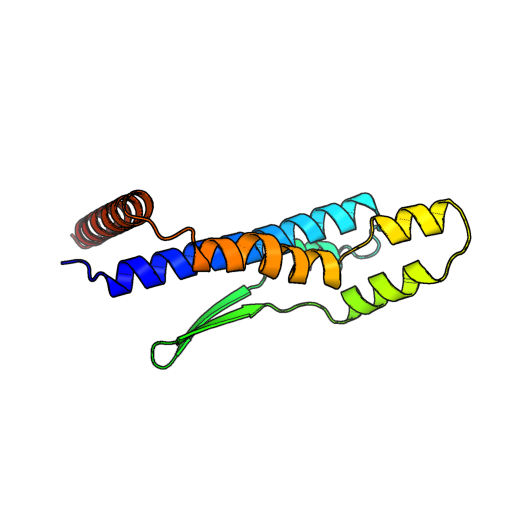R A 1 107 ? 3.791 -3.348 6.007 1.00 95.06 107 THR A N 1
ATOM 911 C CA . THR A 1 107 ? 2.401 -3.654 6.382 1.00 95.06 107 THR A CA 1
ATOM 912 C C . THR A 1 107 ? 2.273 -4.788 7.401 1.00 95.06 107 THR A C 1
ATOM 914 O O . THR A 1 107 ? 1.565 -4.655 8.394 1.00 95.06 107 THR A O 1
ATOM 917 N N . PHE A 1 108 ? 2.924 -5.931 7.177 1.00 95.00 108 PHE A N 1
ATOM 918 C CA . PHE A 1 108 ? 2.818 -7.080 8.082 1.00 95.00 108 PHE A CA 1
ATOM 919 C C . PHE A 1 108 ? 3.517 -6.857 9.428 1.00 95.00 108 PHE A C 1
ATOM 921 O O . PHE A 1 108 ? 2.951 -7.273 10.442 1.00 95.00 108 PHE A O 1
ATOM 928 N N . PRO A 1 109 ? 4.700 -6.214 9.491 1.00 96.19 109 PRO A N 1
ATOM 929 C CA . PRO A 1 109 ? 5.281 -5.805 10.765 1.00 96.19 109 PRO A CA 1
ATOM 930 C C . PRO A 1 109 ? 4.362 -4.871 11.552 1.00 96.19 109 PRO A C 1
ATOM 932 O O . PRO A 1 109 ? 4.154 -5.116 12.738 1.00 96.19 109 PRO A O 1
ATOM 935 N N . GLU A 1 110 ? 3.749 -3.887 10.891 1.00 95.56 110 GLU A N 1
ATOM 936 C CA . GLU A 1 110 ? 2.811 -2.966 11.537 1.00 95.56 110 GLU A CA 1
ATOM 937 C C . GLU A 1 110 ? 1.589 -3.707 12.093 1.00 95.56 110 GLU A C 1
ATOM 939 O O . GLU A 1 110 ? 1.238 -3.543 13.255 1.00 95.56 110 GLU A O 1
ATOM 944 N N . ILE A 1 111 ? 1.001 -4.637 11.334 1.00 93.62 111 ILE A N 1
ATOM 945 C CA . ILE A 1 111 ? -0.093 -5.484 11.844 1.00 93.62 111 ILE A CA 1
ATOM 946 C C . ILE A 1 111 ? 0.342 -6.290 13.075 1.00 93.62 111 ILE A C 1
ATOM 948 O O . ILE A 1 111 ? -0.443 -6.487 14.002 1.00 93.62 111 ILE A O 1
ATOM 952 N N . ARG A 1 112 ? 1.581 -6.792 13.081 1.00 92.31 112 ARG A N 1
ATOM 953 C CA . ARG A 1 112 ? 2.080 -7.678 14.136 1.00 92.31 112 ARG A CA 1
ATOM 954 C C . ARG A 1 112 ? 2.461 -6.936 15.415 1.00 92.31 112 ARG A C 1
ATOM 956 O O . ARG A 1 112 ? 2.309 -7.510 16.491 1.00 92.31 112 ARG A O 1
ATOM 963 N N . TYR A 1 113 ? 2.987 -5.720 15.299 1.00 93.38 113 TYR A N 1
ATOM 964 C CA . TYR A 1 113 ? 3.634 -5.016 16.411 1.00 93.38 113 TYR A CA 1
ATOM 965 C C . TYR A 1 113 ? 3.103 -3.602 16.663 1.00 93.38 113 TYR A C 1
ATOM 967 O O . TYR A 1 113 ? 3.326 -3.072 17.747 1.00 93.38 113 TYR A O 1
ATOM 975 N N . GLY A 1 114 ? 2.398 -3.002 15.706 1.00 91.75 114 GLY A N 1
ATOM 976 C CA . GLY A 1 114 ? 1.892 -1.632 15.794 1.00 91.75 114 GLY A CA 1
ATOM 977 C C . GLY A 1 114 ? 0.675 -1.475 16.704 1.00 91.75 114 GLY A C 1
ATOM 978 O O . GLY A 1 114 ? 0.418 -0.388 17.205 1.00 91.75 114 GLY A O 1
ATOM 979 N N . TYR A 1 115 ? -0.062 -2.554 16.995 1.00 93.75 115 TYR A N 1
ATOM 980 C CA . TYR A 1 115 ? -1.273 -2.471 17.818 1.00 93.75 115 TYR A CA 1
ATOM 981 C C . TYR A 1 115 ? -0.964 -2.247 19.310 1.00 93.75 115 TYR A C 1
ATOM 983 O O . TYR A 1 115 ? -0.876 -3.196 20.094 1.00 93.75 115 TYR A O 1
ATOM 991 N N . ASN A 1 116 ? -0.821 -0.982 19.707 1.00 93.69 116 ASN A N 1
ATOM 992 C CA . ASN A 1 116 ? -0.570 -0.549 21.081 1.00 93.69 116 ASN A CA 1
ATO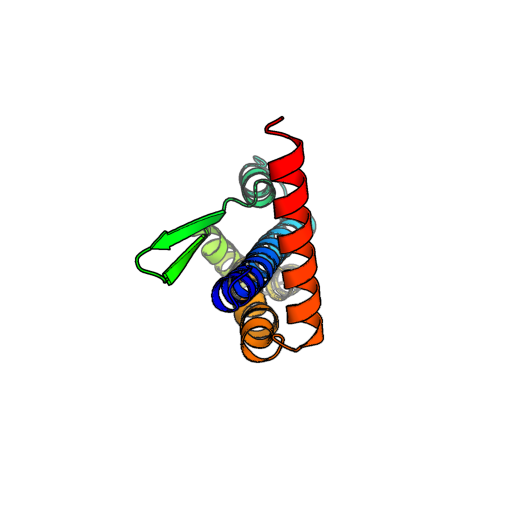M 993 C C . ASN A 1 116 ? -1.778 0.200 21.692 1.00 93.69 116 ASN A C 1
ATOM 995 O O . ASN A 1 116 ? -2.802 0.412 21.037 1.00 93.69 116 ASN A O 1
ATOM 999 N N . GLU A 1 117 ? -1.677 0.567 22.974 1.00 91.56 117 GLU A N 1
ATOM 1000 C CA . GLU A 1 117 ? -2.778 1.212 23.705 1.00 91.56 117 GLU A CA 1
ATOM 1001 C C . GLU A 1 117 ? -3.102 2.617 23.173 1.00 91.56 117 GLU A C 1
ATOM 1003 O O . GLU A 1 117 ? -4.267 3.002 23.123 1.00 91.56 117 GLU A O 1
ATOM 1008 N N . GLU A 1 118 ? -2.095 3.361 22.711 1.00 92.38 118 GLU A N 1
ATOM 1009 C CA . GLU A 1 118 ? -2.280 4.700 22.141 1.00 92.38 118 GLU A CA 1
ATOM 1010 C C . GLU A 1 118 ? -3.079 4.645 20.832 1.00 92.38 118 GLU A C 1
ATOM 1012 O O . GLU A 1 118 ? -4.071 5.361 20.676 1.00 92.38 118 GLU A O 1
ATOM 1017 N N . ILE A 1 119 ? -2.706 3.742 19.919 1.00 91.94 119 ILE A N 1
ATOM 1018 C CA . ILE A 1 119 ? -3.421 3.517 18.658 1.00 91.94 119 ILE A CA 1
ATOM 1019 C C . ILE A 1 119 ? -4.838 3.020 18.934 1.00 91.94 119 ILE A C 1
ATOM 1021 O O . ILE A 1 119 ? -5.793 3.521 18.339 1.00 91.94 119 ILE A O 1
ATOM 1025 N N . ARG A 1 120 ? -5.005 2.084 19.875 1.00 92.06 120 ARG A N 1
ATOM 1026 C CA . ARG A 1 120 ? -6.331 1.608 20.286 1.00 92.06 120 ARG A CA 1
ATOM 1027 C C . ARG A 1 120 ? -7.215 2.759 20.763 1.00 92.06 120 ARG A C 1
ATOM 1029 O O . ARG A 1 120 ? -8.354 2.874 20.308 1.00 92.06 120 ARG A O 1
ATOM 1036 N N . ALA A 1 121 ? -6.705 3.599 21.661 1.00 93.06 121 ALA A N 1
ATOM 1037 C CA . ALA A 1 121 ? -7.444 4.733 22.202 1.00 93.06 121 ALA A CA 1
ATOM 1038 C C . ALA A 1 121 ? -7.803 5.751 21.109 1.00 93.06 121 ALA A C 1
ATOM 1040 O O . ALA A 1 121 ? -8.935 6.241 21.080 1.00 93.06 121 ALA A O 1
ATOM 1041 N N . SER A 1 122 ? -6.880 6.021 20.179 1.00 94.00 122 SER A N 1
ATOM 1042 C CA . SER A 1 122 ? -7.124 6.909 19.037 1.00 94.00 122 SER A CA 1
ATOM 1043 C C . SER A 1 122 ? -8.247 6.387 18.145 1.00 94.00 122 SER A C 1
ATOM 1045 O O . SER A 1 122 ? -9.232 7.088 17.918 1.00 94.00 122 SER A O 1
ATOM 1047 N N . ILE A 1 123 ? -8.156 5.127 17.709 1.00 93.25 123 ILE A N 1
ATOM 1048 C CA . ILE A 1 123 ? -9.164 4.505 16.840 1.00 93.25 123 ILE A CA 1
ATOM 1049 C C . ILE A 1 123 ? -10.524 4.467 17.535 1.00 93.25 123 ILE A C 1
ATOM 1051 O O . ILE A 1 123 ? -11.554 4.746 16.920 1.00 93.25 123 ILE A O 1
ATOM 1055 N N . ARG A 1 124 ? -10.552 4.142 18.831 1.00 93.50 124 ARG A N 1
ATOM 1056 C CA . ARG A 1 124 ? -11.793 4.137 19.604 1.00 93.50 124 ARG A CA 1
ATOM 1057 C C . ARG A 1 124 ? -12.442 5.517 19.604 1.00 93.50 124 ARG A C 1
ATOM 1059 O O . ARG A 1 124 ? -13.623 5.616 19.291 1.00 93.50 124 ARG A O 1
ATOM 1066 N N . LYS A 1 125 ? -11.671 6.571 19.875 1.00 94.06 125 LYS A N 1
ATOM 1067 C CA . LYS A 1 125 ? -12.157 7.954 19.853 1.00 94.06 125 LYS A CA 1
ATOM 1068 C C . LYS A 1 125 ? -12.707 8.351 18.480 1.00 94.06 125 LYS A C 1
ATOM 1070 O O . LYS A 1 125 ? -13.768 8.964 18.412 1.00 94.06 125 LYS A O 1
ATOM 1075 N N . GLU A 1 126 ? -12.027 7.985 17.397 1.00 93.06 126 GLU A N 1
ATOM 1076 C CA . GLU A 1 126 ? -12.498 8.246 16.028 1.00 93.06 126 GLU A CA 1
ATOM 1077 C C . GLU A 1 126 ? -13.833 7.551 15.735 1.00 93.06 126 GLU A C 1
ATOM 1079 O O . GLU A 1 126 ? -14.745 8.157 15.173 1.00 93.06 126 GLU A O 1
ATOM 1084 N N . LEU A 1 127 ? -13.980 6.294 16.158 1.00 92.56 127 LEU A N 1
ATOM 1085 C CA . LEU A 1 127 ? -15.224 5.540 16.007 1.00 92.56 127 LEU A CA 1
ATOM 1086 C C . LEU A 1 127 ? -16.370 6.134 16.851 1.00 92.56 127 LEU A C 1
ATOM 1088 O O . LEU A 1 127 ? -17.510 6.157 16.389 1.00 92.56 127 LEU A O 1
ATOM 1092 N N . GLU A 1 128 ? -16.095 6.648 18.056 1.00 93.38 128 GLU A N 1
ATOM 1093 C CA . GLU A 1 128 ? -17.102 7.341 18.886 1.00 93.38 128 GLU A CA 1
ATOM 1094 C C . GLU A 1 128 ? -17.571 8.630 18.212 1.00 93.38 128 GLU A C 1
ATOM 1096 O O . GLU A 1 128 ? -18.771 8.895 18.143 1.00 93.38 128 GLU A O 1
ATOM 1101 N N . GLN A 1 129 ? -16.635 9.407 17.665 1.00 92.69 129 GLN A N 1
ATOM 1102 C CA . GLN A 1 129 ? -16.944 10.634 16.933 1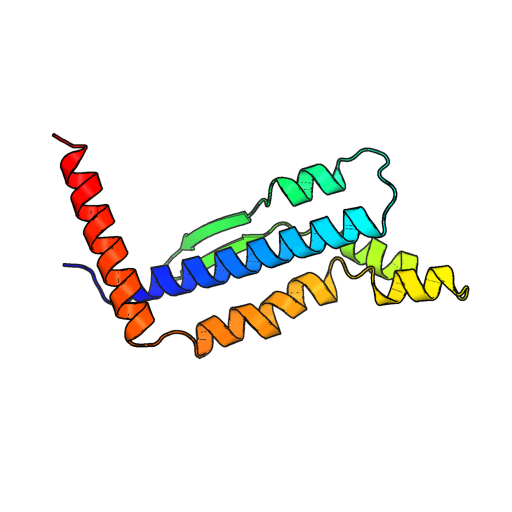.00 92.69 129 GLN A CA 1
ATOM 1103 C C . GLN A 1 129 ? -17.764 10.360 15.670 1.00 92.69 129 GLN A C 1
ATOM 1105 O O . GLN A 1 129 ? -18.740 11.067 15.416 1.00 92.69 129 GLN A O 1
ATOM 1110 N N . ALA A 1 130 ? -17.414 9.321 14.907 1.00 91.12 130 ALA A N 1
ATOM 1111 C CA . ALA A 1 130 ? -18.166 8.915 13.723 1.00 91.12 130 ALA A CA 1
ATOM 1112 C C . ALA A 1 130 ? -19.608 8.510 14.070 1.00 91.12 130 ALA A C 1
ATOM 111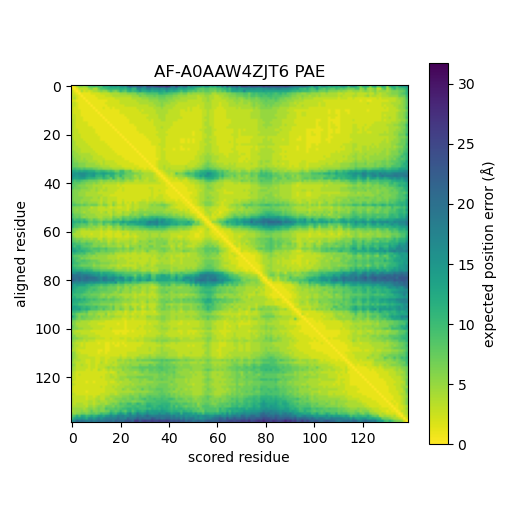4 O O . ALA A 1 130 ? -20.540 8.914 13.377 1.00 91.12 130 ALA A O 1
ATOM 1115 N N . LEU A 1 131 ? -19.803 7.788 15.181 1.00 90.75 131 LEU A N 1
ATOM 1116 C CA . LEU A 1 131 ? -21.131 7.403 15.661 1.00 90.75 131 LEU A CA 1
ATOM 1117 C C . LEU A 1 131 ? -21.985 8.623 16.044 1.00 90.75 131 LEU A C 1
ATOM 1119 O O . LEU A 1 131 ? -23.162 8.681 15.698 1.00 90.75 131 LEU A O 1
ATOM 1123 N N . ILE A 1 132 ? -21.399 9.604 16.740 1.00 91.25 132 ILE A N 1
ATOM 1124 C CA . ILE A 1 132 ? -22.090 10.854 17.107 1.00 91.25 132 ILE A CA 1
ATOM 1125 C C . ILE A 1 132 ? -22.487 11.633 15.848 1.00 91.25 132 ILE A C 1
ATOM 1127 O O . ILE A 1 132 ? -23.603 12.145 15.762 1.00 91.25 132 ILE A O 1
ATOM 1131 N N . TYR A 1 133 ? -21.587 11.704 14.864 1.00 91.31 133 TYR A N 1
ATOM 1132 C CA . TYR A 1 133 ? -21.853 12.376 13.598 1.00 91.31 133 TYR A CA 1
ATOM 1133 C C . TYR A 1 133 ? -23.002 11.711 12.827 1.00 91.31 133 TYR A C 1
ATOM 1135 O O . TYR A 1 133 ? -23.951 12.399 12.456 1.00 91.31 133 TYR A O 1
ATOM 1143 N N . GLU A 1 134 ? -22.977 10.387 12.646 1.00 86.62 134 GLU A N 1
ATOM 1144 C CA . GLU A 1 134 ? -24.073 9.647 12.000 1.00 86.62 134 GLU A CA 1
ATOM 1145 C C . GLU A 1 134 ? -25.404 9.836 12.718 1.00 86.62 134 GLU A C 1
ATOM 1147 O O . GLU A 1 134 ? -26.437 9.991 12.069 1.00 86.62 134 GLU A O 1
ATOM 1152 N N . GLN A 1 135 ? -25.395 9.846 14.053 1.00 86.88 135 GLN A N 1
ATOM 1153 C CA . GLN A 1 135 ? -26.594 10.163 14.811 1.00 86.88 135 GLN A CA 1
ATOM 1154 C C . GLN A 1 135 ? -27.072 11.561 14.423 1.00 86.88 135 GLN A C 1
ATOM 1156 O O . GLN A 1 135 ? -28.182 11.655 13.925 1.00 86.88 135 GLN A O 1
ATOM 1161 N N . SER A 1 136 ? -26.230 12.596 14.512 1.00 84.19 136 SER A N 1
ATOM 1162 C CA . SER A 1 136 ? -26.586 13.998 14.212 1.00 84.19 136 SER A CA 1
ATOM 1163 C C . SER A 1 136 ? -27.141 14.281 12.812 1.00 84.19 136 SER A C 1
ATOM 1165 O O . SER A 1 136 ? -27.812 15.289 12.627 1.00 84.19 136 SER A O 1
ATOM 1167 N N . GLN A 1 137 ? -26.847 13.428 11.828 1.00 78.75 137 GLN A N 1
ATOM 1168 C CA . GLN A 1 137 ? -27.337 13.561 10.450 1.00 78.75 137 GLN A CA 1
ATOM 1169 C C . GLN A 1 137 ? -28.690 12.871 10.216 1.00 78.75 137 GLN A C 1
ATOM 1171 O O . GLN A 1 137 ? -29.317 13.094 9.186 1.00 78.75 137 GLN A O 1
ATOM 1176 N N . ASN A 1 138 ? -29.130 12.018 11.145 1.00 72.31 138 ASN A N 1
ATOM 1177 C CA . ASN A 1 138 ? -30.394 11.286 11.065 1.00 72.31 138 ASN A CA 1
ATOM 1178 C C . ASN A 1 138 ? -31.550 12.004 11.799 1.00 72.31 138 ASN A C 1
ATOM 1180 O O . ASN A 1 138 ? -32.564 11.368 12.095 1.00 72.31 138 ASN A O 1
ATOM 1184 N N . TRP A 1 139 ? -31.392 13.294 12.127 1.00 51.75 139 TRP A N 1
ATOM 1185 C CA . TRP A 1 139 ? -32.415 14.175 12.719 1.00 51.75 139 TRP A CA 1
ATOM 1186 C C . TRP A 1 139 ? -32.728 15.310 11.744 1.00 51.75 139 TRP A C 1
ATOM 1188 O O . TRP A 1 139 ? -33.890 15.770 11.748 1.00 51.75 139 TRP A O 1
#

Nearest PDB structures (foldseek):
  1d8l-assembly1_A  TM=2.511E-01  e=8.741E+00  Escherichia coli
  8avx-assembly1_B  TM=2.067E-01  e=8.284E+00  Deinococcus radiodurans R1 = ATCC 13939 = DSM 20539

Foldseek 3Di:
DDDLLNLLVVQLVVLVVVLLLQLLVLLLVLCVPQPDDDPCPSNVVSVVSDKDWDQDPNDIDIDGDDDPCLVVVLVVLCPDPDPSSVVNNVRSDNPDCSNVVSVVPPRVCCSVPVDDPVSSVVSVVVVVVVVVVVVVVVD

Mean predicted aligned error: 5.79 Å

Solvent-accessible surface area (backbone atoms only — not comparable to full-atom values): 8018 Å² total; per-residue (Å²): 133,89,52,73,66,57,43,52,51,47,52,53,47,52,46,50,52,50,34,55,48,51,29,33,51,53,35,45,51,40,44,70,75,75,46,84,82,82,85,48,60,70,59,57,51,40,73,63,57,66,60,50,76,46,81,54,97,93,39,80,47,75,49,69,80,75,65,71,62,41,50,49,49,46,54,59,47,56,76,48,86,49,74,67,35,47,54,45,43,77,60,50,50,55,35,68,57,32,49,51,40,36,41,66,68,47,29,51,48,41,68,74,67,57,82,42,71,67,57,49,52,51,49,45,51,53,54,52,50,51,51,53,50,57,54,68,72,75,114